Protein AF-A0A3A0UXB3-F1 (afdb_monomer_lite)

InterPro domains:
  IPR013538 Activator of Hsp90 ATPase homologue 1/2-like, C-terminal [PF08327] (15-57)
  IPR023393 START-like domain superfamily [G3DSA:3.30.530.20] (6-66)

Foldseek 3Di:
DDDDDDDDDDDDDDPDDPVVVVCCVAPQVRVCCPPVEHPVFWPDWDWPPDVVTDTDTWGADPNDTD

Organism: Staphylococcus gallinarum (NCBI:txid1293)

Secondary structure (DSSP, 8-state):
-PPPPPP-------SS-HHHHHHHHH-HHHHTTTSSS-TTTEEEEEE--STT--EEEEEEETTEE-

pLDDT: mean 95.98, std 4.73, range [67.94, 98.38]

Structure (mmCIF, N/CA/C/O backbone):
data_AF-A0A3A0UXB3-F1
#
_entry.id   AF-A0A3A0UXB3-F1
#
loop_
_atom_site.group_PDB
_atom_site.id
_atom_site.type_symbol
_atom_site.label_atom_id
_atom_site.label_alt_id
_atom_site.label_comp_id
_atom_site.label_asym_id
_atom_site.label_entity_id
_atom_site.label_seq_id
_atom_site.p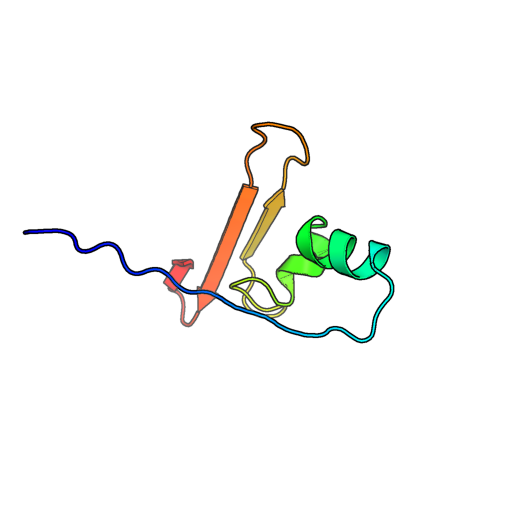dbx_PDB_ins_code
_atom_site.Cartn_x
_atom_site.Cartn_y
_atom_site.Cartn_z
_atom_site.occupancy
_atom_site.B_iso_or_equiv
_atom_site.auth_seq_id
_atom_site.auth_comp_id
_atom_site.auth_asym_id
_atom_site.auth_atom_id
_atom_site.pdbx_PDB_model_num
ATOM 1 N N . MET A 1 1 ? 6.004 -18.494 26.506 1.00 67.94 1 MET A N 1
ATOM 2 C CA . MET A 1 1 ? 5.422 -18.497 25.153 1.00 67.94 1 MET A CA 1
ATOM 3 C C . MET A 1 1 ? 6.609 -18.405 24.219 1.00 67.94 1 MET A C 1
ATOM 5 O O . MET A 1 1 ? 7.293 -17.390 24.257 1.00 67.94 1 MET A O 1
ATOM 9 N N . GLU A 1 2 ? 6.964 -19.500 23.554 1.00 78.38 2 GLU A N 1
ATOM 10 C CA . GLU A 1 2 ? 7.983 -19.462 22.501 1.00 78.38 2 GLU A CA 1
ATOM 11 C C . GLU A 1 2 ? 7.311 -18.953 21.231 1.00 78.38 2 GLU A C 1
ATOM 13 O O . GLU A 1 2 ? 6.198 -19.365 20.910 1.00 78.38 2 GLU A O 1
ATOM 18 N N . TRP A 1 3 ? 7.957 -18.006 20.562 1.00 83.81 3 TRP A N 1
ATOM 19 C CA . TRP A 1 3 ? 7.496 -17.475 19.290 1.00 83.81 3 TRP A CA 1
ATOM 20 C C . TRP A 1 3 ? 8.224 -18.231 18.188 1.00 83.81 3 TRP A C 1
ATOM 22 O O . TRP A 1 3 ? 9.454 -18.254 18.169 1.00 83.81 3 TRP A O 1
ATOM 32 N N . GLU A 1 4 ? 7.473 -18.852 17.288 1.00 89.88 4 GLU A N 1
ATOM 33 C CA . GLU A 1 4 ? 8.023 -19.452 16.079 1.00 89.88 4 GLU A CA 1
ATOM 34 C C . GLU A 1 4 ? 7.930 -18.443 14.933 1.00 89.88 4 GLU A C 1
ATOM 36 O O . GLU A 1 4 ? 6.913 -17.767 14.759 1.00 89.88 4 GLU A O 1
ATOM 41 N N . ILE A 1 5 ? 9.005 -18.321 14.155 1.00 91.62 5 ILE A N 1
ATOM 42 C CA . ILE A 1 5 ? 9.003 -17.500 12.946 1.00 91.62 5 ILE A CA 1
ATOM 43 C C . ILE A 1 5 ? 8.395 -18.331 11.820 1.00 91.62 5 ILE A C 1
ATOM 45 O O . ILE A 1 5 ? 8.968 -19.339 11.411 1.00 91.62 5 ILE A O 1
ATOM 49 N N . VAL A 1 6 ? 7.270 -17.866 11.281 1.00 93.06 6 VAL A N 1
ATOM 50 C CA . VAL A 1 6 ? 6.657 -18.434 10.078 1.00 93.06 6 VAL A CA 1
ATOM 51 C C . VAL A 1 6 ? 6.975 -17.526 8.895 1.00 93.06 6 VAL A C 1
ATOM 53 O O . VAL A 1 6 ? 6.610 -16.352 8.898 1.00 93.06 6 VAL A O 1
ATOM 56 N N . ASN A 1 7 ? 7.652 -18.067 7.882 1.00 94.69 7 ASN A N 1
ATOM 57 C CA . ASN A 1 7 ? 7.931 -17.355 6.635 1.00 94.69 7 ASN A CA 1
ATOM 58 C C . ASN A 1 7 ? 6.890 -17.729 5.576 1.00 94.69 7 ASN A C 1
ATOM 60 O O . ASN A 1 7 ? 6.556 -18.905 5.422 1.00 94.69 7 ASN A O 1
ATOM 64 N N . LEU A 1 8 ? 6.400 -16.730 4.841 1.00 94.38 8 LEU A N 1
ATOM 65 C CA . LEU A 1 8 ? 5.486 -16.905 3.718 1.00 94.38 8 LEU A CA 1
ATOM 66 C C . LEU A 1 8 ? 6.104 -16.289 2.462 1.00 94.38 8 LEU A C 1
ATOM 68 O O . LEU A 1 8 ? 6.244 -15.071 2.373 1.00 94.38 8 LEU A O 1
ATOM 72 N N . ASP A 1 9 ? 6.404 -17.134 1.480 1.00 96.31 9 ASP A N 1
ATOM 73 C CA . ASP A 1 9 ? 6.844 -16.709 0.154 1.00 96.31 9 ASP A CA 1
ATOM 74 C C . ASP A 1 9 ? 5.655 -16.699 -0.812 1.00 96.31 9 ASP A C 1
ATOM 76 O O . ASP A 1 9 ? 4.977 -17.711 -1.005 1.00 96.31 9 ASP A O 1
ATOM 80 N N . MET A 1 10 ? 5.401 -15.554 -1.448 1.00 95.81 10 MET A N 1
ATOM 81 C CA . MET A 1 10 ? 4.325 -15.395 -2.428 1.00 95.81 10 MET A CA 1
ATOM 82 C C . MET A 1 10 ? 4.868 -14.924 -3.773 1.00 95.81 10 MET A C 1
ATOM 84 O O . MET A 1 10 ? 5.669 -13.999 -3.858 1.00 95.81 10 MET A O 1
ATOM 88 N N . THR A 1 11 ? 4.371 -15.529 -4.850 1.00 96.88 11 THR A N 1
ATOM 89 C CA . THR A 1 11 ? 4.575 -15.061 -6.224 1.00 96.88 11 THR A CA 1
ATOM 90 C C . THR A 1 11 ? 3.218 -14.932 -6.897 1.00 96.88 11 THR A C 1
ATOM 92 O O . THR A 1 11 ? 2.462 -15.898 -6.957 1.00 96.88 11 THR A O 1
ATOM 95 N N . PHE A 1 12 ? 2.916 -13.753 -7.434 1.00 93.75 12 PHE A N 1
ATOM 96 C CA . PHE A 1 12 ? 1.711 -13.509 -8.222 1.00 93.75 12 PHE A CA 1
ATOM 97 C C . PHE A 1 12 ? 2.071 -12.749 -9.499 1.00 93.75 12 PHE A C 1
ATOM 99 O O . PHE A 1 12 ? 3.023 -11.970 -9.527 1.00 93.75 12 PHE A O 1
ATOM 106 N N . LYS A 1 13 ? 1.339 -13.021 -10.581 1.00 96.81 13 LYS A N 1
ATOM 107 C CA . LYS A 1 13 ? 1.530 -12.367 -11.880 1.00 96.81 13 LYS A CA 1
ATOM 108 C C . LYS A 1 13 ? 0.421 -11.349 -12.084 1.00 96.81 13 LYS A C 1
ATOM 110 O O . LYS A 1 13 ? -0.744 -11.675 -11.881 1.00 96.81 13 LYS A O 1
ATOM 115 N N . VAL A 1 14 ? 0.793 -10.151 -12.515 1.00 96.38 14 VAL A N 1
ATOM 116 C CA . VAL A 1 14 ? -0.144 -9.077 -12.847 1.00 96.38 14 VAL A CA 1
ATOM 117 C C . VAL A 1 14 ? 0.044 -8.728 -14.312 1.00 96.38 14 VAL A C 1
ATOM 119 O O . VAL A 1 14 ? 1.165 -8.472 -14.745 1.00 96.38 14 VAL A O 1
ATOM 122 N N . ASP A 1 15 ? -1.050 -8.733 -15.066 1.00 98.00 15 ASP A N 1
ATOM 123 C CA . ASP A 1 15 ? -1.066 -8.296 -16.461 1.00 98.00 15 ASP A CA 1
ATOM 124 C C . ASP A 1 15 ? -1.216 -6.768 -16.525 1.00 98.00 15 ASP A C 1
ATOM 126 O O . ASP A 1 15 ? -2.284 -6.231 -16.811 1.00 98.00 15 ASP A O 1
ATOM 130 N N . ALA A 1 16 ? -0.159 -6.060 -16.123 1.00 97.69 16 ALA A N 1
ATOM 131 C CA . ALA A 1 16 ? -0.099 -4.602 -16.130 1.00 97.69 16 ALA A CA 1
ATOM 132 C C . ALA A 1 16 ? 1.356 -4.107 -16.241 1.00 97.69 16 ALA A C 1
ATOM 134 O O . ALA A 1 16 ? 2.280 -4.820 -15.835 1.00 97.69 16 ALA A O 1
ATOM 135 N N . PRO A 1 17 ? 1.584 -2.877 -16.741 1.00 98.38 17 PRO A N 1
ATOM 136 C CA . PRO A 1 17 ? 2.896 -2.235 -16.692 1.00 98.38 17 PRO A CA 1
ATOM 137 C C . PRO A 1 17 ? 3.436 -2.120 -15.261 1.00 98.38 17 PRO A C 1
ATOM 139 O O . PRO A 1 17 ? 2.673 -1.919 -14.311 1.00 98.38 17 PRO A O 1
ATOM 142 N N . VAL A 1 18 ? 4.761 -2.196 -15.103 1.00 97.81 18 VAL A N 1
ATOM 143 C CA . VAL A 1 18 ? 5.411 -2.197 -13.780 1.00 97.81 18 VAL A CA 1
ATOM 144 C C . VAL A 1 18 ? 5.148 -0.901 -13.010 1.00 97.81 18 VAL A C 1
ATOM 146 O O . VAL A 1 18 ? 4.991 -0.923 -11.790 1.00 97.81 18 VAL A O 1
ATOM 149 N N . GLU A 1 19 ? 5.032 0.221 -13.718 1.00 98.25 19 GLU A N 1
ATOM 150 C CA . GLU A 1 19 ? 4.746 1.532 -13.145 1.00 98.25 19 GLU A CA 1
ATOM 151 C C . GLU A 1 19 ? 3.356 1.570 -12.504 1.00 98.25 19 GLU A C 1
ATOM 153 O O . GLU A 1 19 ? 3.187 2.140 -11.427 1.00 98.25 19 GLU A O 1
ATOM 158 N N . GLU A 1 20 ? 2.364 0.927 -13.122 1.00 98.19 20 GLU A N 1
ATOM 159 C CA . GLU A 1 20 ? 1.001 0.869 -12.589 1.00 98.19 20 GLU A CA 1
ATOM 160 C C . GLU A 1 20 ? 0.909 -0.066 -11.388 1.00 98.19 20 GLU A C 1
ATOM 162 O O . GLU A 1 20 ? 0.284 0.286 -10.386 1.00 98.19 20 GLU A O 1
ATOM 167 N N . VAL A 1 21 ? 1.613 -1.203 -11.427 1.00 97.69 21 VAL A N 1
ATOM 168 C CA . VAL A 1 21 ? 1.744 -2.074 -10.251 1.00 97.69 21 VAL A CA 1
ATOM 169 C C . VAL A 1 21 ? 2.370 -1.284 -9.103 1.00 97.69 21 VAL A C 1
ATOM 171 O O . VAL A 1 21 ? 1.800 -1.220 -8.018 1.00 97.69 21 VAL A O 1
ATOM 174 N N . PHE A 1 22 ? 3.485 -0.592 -9.335 1.00 97.38 22 PHE A N 1
ATOM 175 C CA . PHE A 1 22 ? 4.139 0.214 -8.305 1.00 97.38 22 PHE A CA 1
ATOM 176 C C . PHE A 1 22 ? 3.228 1.314 -7.739 1.00 97.38 22 PHE A C 1
ATOM 178 O O . PHE A 1 22 ? 3.168 1.524 -6.523 1.00 97.38 22 PHE A O 1
ATOM 185 N N . ARG A 1 23 ? 2.465 2.004 -8.595 1.00 98.12 23 ARG A N 1
ATOM 186 C CA . ARG A 1 23 ? 1.469 2.996 -8.162 1.00 98.12 23 ARG A CA 1
ATOM 187 C C . ARG A 1 23 ? 0.377 2.371 -7.301 1.00 98.12 23 ARG A C 1
ATOM 189 O O . ARG A 1 23 ? 0.003 2.982 -6.300 1.00 98.12 23 ARG A O 1
ATOM 196 N N 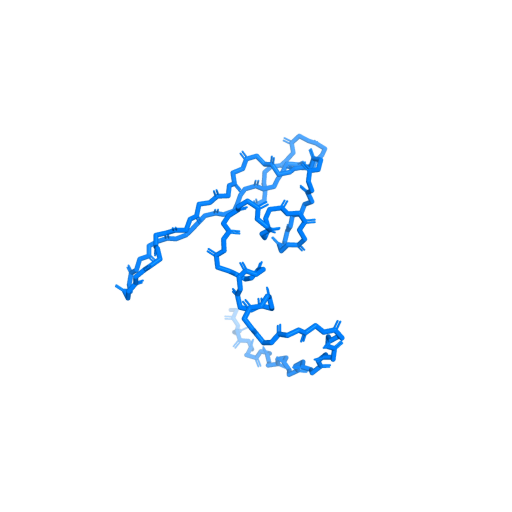. ALA A 1 24 ? -0.101 1.178 -7.651 1.00 97.75 24 ALA A N 1
ATOM 197 C CA . ALA A 1 24 ? -1.134 0.468 -6.900 1.00 97.75 24 ALA A CA 1
ATOM 198 C C . ALA A 1 24 ? -0.709 0.133 -5.465 1.00 97.75 24 ALA A C 1
ATOM 200 O O . ALA A 1 24 ? -1.579 0.053 -4.604 1.00 97.75 24 ALA A O 1
ATOM 201 N N . TRP A 1 25 ? 0.595 -0.003 -5.203 1.00 96.62 25 TRP A N 1
ATOM 202 C CA . TRP A 1 25 ? 1.161 -0.228 -3.867 1.00 96.62 25 TRP A CA 1
ATOM 203 C C . TRP A 1 25 ? 1.530 1.056 -3.111 1.00 96.62 25 TRP A C 1
ATOM 205 O O . TRP A 1 25 ? 1.650 1.034 -1.892 1.00 96.62 25 TRP A O 1
ATOM 215 N N . THR A 1 26 ? 1.726 2.183 -3.799 1.00 97.12 26 THR A N 1
ATOM 216 C CA . THR A 1 26 ? 2.294 3.401 -3.184 1.00 97.12 26 THR A CA 1
ATOM 217 C C . THR A 1 26 ? 1.307 4.557 -3.067 1.00 97.12 26 THR A C 1
ATOM 219 O O . THR A 1 26 ? 1.480 5.428 -2.212 1.00 97.12 26 THR A O 1
ATOM 222 N N . LYS A 1 27 ? 0.256 4.600 -3.894 1.00 98.12 27 LYS A N 1
ATOM 223 C CA . LYS A 1 27 ? -0.749 5.671 -3.872 1.00 98.12 27 LYS A CA 1
ATOM 224 C C . LYS A 1 27 ? -1.914 5.296 -2.952 1.00 98.12 27 LYS A C 1
ATOM 226 O O . LYS A 1 27 ? -2.635 4.353 -3.282 1.00 98.12 27 LYS A O 1
ATOM 231 N N . PRO A 1 28 ? -2.196 6.077 -1.887 1.00 97.94 28 PRO A N 1
ATOM 232 C CA . PRO A 1 28 ? -3.320 5.795 -0.994 1.00 97.94 28 PRO A CA 1
ATOM 233 C C . PRO A 1 28 ? -4.670 5.696 -1.694 1.00 97.94 28 PRO A C 1
ATOM 235 O O . PRO A 1 28 ? -5.479 4.851 -1.341 1.00 97.94 28 PRO A O 1
ATOM 238 N N . SER A 1 29 ? -4.895 6.494 -2.741 1.00 97.62 29 SER A N 1
ATOM 239 C CA . SER A 1 29 ? -6.129 6.440 -3.534 1.00 97.62 29 SER A CA 1
ATOM 240 C C . SER A 1 29 ? -6.338 5.114 -4.276 1.00 97.62 29 SER A C 1
ATOM 242 O O . SER A 1 29 ? -7.465 4.821 -4.664 1.00 97.62 29 SER A O 1
ATOM 244 N N . LEU A 1 30 ? -5.271 4.341 -4.510 1.00 98.00 30 LEU A N 1
ATOM 245 C CA . LEU A 1 30 ? -5.323 3.048 -5.193 1.00 98.00 30 LEU A CA 1
ATOM 246 C C . LEU A 1 30 ? -5.312 1.894 -4.191 1.00 98.00 30 LEU A C 1
ATOM 248 O O . LEU A 1 30 ? -6.211 1.059 -4.230 1.00 98.00 30 LEU A O 1
ATOM 252 N N . PHE A 1 31 ? -4.347 1.852 -3.264 1.00 97.56 31 PHE A N 1
ATOM 253 C CA . PHE A 1 31 ? -4.252 0.709 -2.349 1.00 97.56 31 PHE A CA 1
ATOM 254 C C . PHE A 1 31 ? -5.436 0.609 -1.388 1.00 97.56 31 PHE A C 1
ATOM 256 O O . PHE A 1 31 ? -5.771 -0.496 -0.967 1.00 97.56 31 PHE A O 1
ATOM 263 N N . LYS A 1 32 ? -6.140 1.720 -1.109 1.00 98.00 32 LYS A N 1
ATOM 264 C CA . LYS A 1 32 ? -7.359 1.705 -0.285 1.00 98.00 32 LYS A CA 1
ATOM 265 C C . LYS A 1 32 ? -8.498 0.851 -0.849 1.00 98.00 32 LYS A C 1
ATOM 267 O O . LYS A 1 32 ? -9.524 0.710 -0.200 1.00 98.00 32 LYS A O 1
ATOM 272 N N . GLN A 1 33 ? -8.358 0.355 -2.075 1.00 97.81 33 GLN A N 1
ATOM 273 C CA . GLN A 1 33 ? -9.362 -0.466 -2.740 1.00 97.81 33 GLN A CA 1
ATOM 274 C C . GLN A 1 33 ? -9.081 -1.969 -2.596 1.00 97.81 33 GLN A C 1
ATOM 276 O O . GLN A 1 33 ? -9.963 -2.764 -2.908 1.00 97.81 33 GLN A O 1
ATOM 281 N N . TRP A 1 34 ? -7.877 -2.376 -2.163 1.00 96.06 34 TRP A N 1
ATOM 282 C CA . TRP A 1 34 ? -7.477 -3.790 -2.218 1.00 96.06 34 TRP A CA 1
ATOM 283 C C . TRP A 1 34 ? -6.442 -4.244 -1.171 1.00 96.06 34 TRP A C 1
ATOM 285 O O . TRP A 1 34 ? -6.388 -5.432 -0.849 1.00 96.06 34 TRP A O 1
ATOM 295 N N . PHE A 1 35 ? -5.596 -3.354 -0.641 1.00 96.62 35 PHE A N 1
ATOM 296 C CA . PHE A 1 35 ? -4.507 -3.741 0.258 1.00 96.62 35 PHE A CA 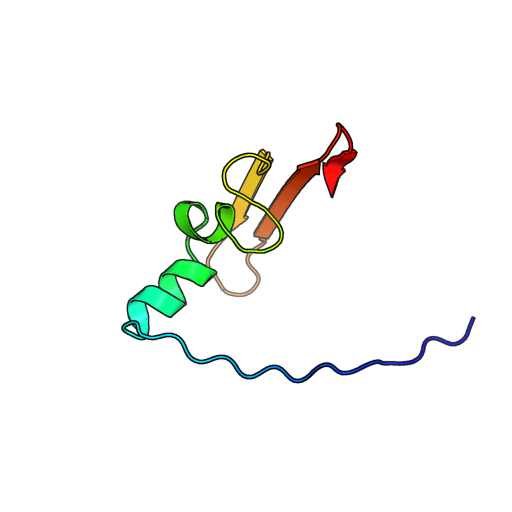1
ATOM 297 C C . PHE A 1 35 ? -4.978 -3.730 1.715 1.00 96.62 35 PHE A C 1
ATOM 299 O O . PHE A 1 35 ? -5.101 -2.672 2.327 1.00 96.62 35 PHE A O 1
ATOM 306 N N . MET A 1 36 ? -5.260 -4.922 2.256 1.00 95.25 36 MET A N 1
ATOM 307 C CA . MET A 1 36 ? -5.749 -5.160 3.632 1.00 95.25 36 MET A CA 1
ATOM 308 C C . MET A 1 36 ? -7.122 -4.537 3.960 1.00 95.25 36 MET A C 1
ATOM 310 O O . MET A 1 36 ? -7.626 -4.681 5.069 1.00 95.25 36 MET A O 1
ATOM 314 N N . THR A 1 37 ? -7.756 -3.896 2.985 1.00 97.81 37 THR A N 1
ATOM 315 C CA . THR A 1 37 ? -8.999 -3.126 3.094 1.00 97.81 37 THR A CA 1
ATOM 316 C C . THR A 1 37 ? -9.749 -3.200 1.760 1.00 97.81 37 THR A C 1
ATOM 318 O O . THR A 1 37 ? -9.226 -3.740 0.781 1.00 97.81 37 THR A O 1
ATOM 321 N N . THR A 1 38 ? -10.966 -2.667 1.704 1.00 97.44 38 THR A N 1
ATOM 322 C CA . THR A 1 38 ? -11.743 -2.531 0.463 1.00 97.44 38 THR A CA 1
ATOM 323 C C . THR A 1 38 ? -12.207 -1.093 0.290 1.00 97.44 38 THR A C 1
ATOM 325 O O . THR A 1 38 ? -12.229 -0.329 1.252 1.00 97.44 38 THR A O 1
ATOM 328 N N . GLU A 1 39 ? -12.632 -0.721 -0.918 1.00 96.44 39 GLU A N 1
ATOM 329 C CA . GLU A 1 39 ? -13.145 0.632 -1.164 1.00 96.44 39 GLU A CA 1
ATOM 330 C C . GLU A 1 39 ? -14.322 0.997 -0.242 1.00 96.44 39 GLU A C 1
ATOM 332 O O . GLU A 1 39 ? -14.411 2.139 0.208 1.00 96.44 39 GLU A O 1
ATOM 337 N N . GLU A 1 40 ? -15.180 0.023 0.071 1.00 97.38 40 GLU A N 1
ATOM 338 C CA . GLU A 1 40 ? -16.368 0.199 0.910 1.00 97.38 40 GLU A CA 1
ATOM 339 C C . GLU A 1 40 ? -16.030 0.316 2.403 1.00 97.38 40 GLU A C 1
ATOM 341 O O . GLU A 1 40 ? -16.629 1.122 3.113 1.00 97.38 40 GLU A O 1
ATOM 346 N N . THR A 1 41 ? -15.064 -0.471 2.884 1.00 98.00 41 THR A N 1
ATOM 347 C CA . THR A 1 41 ? -14.762 -0.605 4.322 1.00 98.00 41 THR A CA 1
ATOM 348 C C . THR A 1 41 ? -13.577 0.242 4.788 1.00 98.00 41 THR A C 1
ATOM 350 O O . THR A 1 41 ? -13.351 0.388 5.992 1.00 98.00 41 THR A O 1
ATOM 353 N N . ASN A 1 42 ? -12.824 0.841 3.861 1.00 98.25 42 ASN A N 1
ATOM 354 C CA . ASN A 1 42 ? -11.672 1.666 4.196 1.00 98.25 42 ASN A CA 1
ATOM 355 C C . ASN A 1 42 ? -12.076 2.960 4.913 1.00 98.25 42 ASN A C 1
ATOM 357 O O . ASN A 1 42 ? -12.766 3.814 4.350 1.00 98.25 42 ASN A O 1
ATOM 361 N N . LYS A 1 43 ? -11.540 3.166 6.118 1.00 97.88 43 LYS A N 1
ATOM 362 C CA . LYS A 1 43 ? -11.680 4.417 6.874 1.00 97.88 43 LYS A CA 1
ATOM 363 C C . LYS A 1 43 ? -10.474 5.333 6.682 1.00 97.88 43 LYS A C 1
ATOM 365 O O . LYS A 1 43 ? -10.645 6.537 6.491 1.00 97.88 43 LYS A O 1
ATOM 370 N N . VAL A 1 44 ? -9.260 4.782 6.739 1.00 98.12 44 VAL A N 1
ATOM 371 C CA . VAL A 1 44 ? -8.010 5.540 6.573 1.00 98.12 44 VAL A CA 1
ATOM 372 C C . VAL A 1 44 ? -7.078 4.833 5.599 1.00 98.12 44 VAL A C 1
ATOM 374 O O . VAL A 1 44 ? -6.937 3.614 5.625 1.00 98.12 44 VAL A O 1
ATOM 377 N N . ALA A 1 45 ? -6.428 5.626 4.750 1.00 98.12 45 ALA A N 1
ATOM 378 C CA . ALA A 1 45 ? -5.323 5.218 3.898 1.00 98.12 45 ALA A CA 1
ATOM 379 C C . ALA A 1 45 ? -4.360 6.404 3.759 1.00 98.12 45 ALA A C 1
ATOM 381 O O . ALA A 1 45 ? -4.696 7.420 3.142 1.00 98.12 45 ALA A O 1
ATOM 382 N N . LYS A 1 46 ? -3.171 6.299 4.350 1.00 98.06 46 LYS A N 1
ATOM 383 C CA . LYS A 1 46 ? -2.112 7.316 4.297 1.00 98.06 46 LYS A CA 1
ATOM 384 C C . LYS A 1 46 ? -0.785 6.656 3.971 1.00 98.06 46 LYS A C 1
ATOM 386 O O . LYS A 1 46 ? -0.539 5.524 4.372 1.00 98.06 46 LYS A O 1
ATOM 391 N N . ASN A 1 47 ? 0.065 7.383 3.258 1.00 97.88 47 ASN A N 1
ATOM 392 C CA . ASN A 1 47 ? 1.420 6.947 2.958 1.00 97.88 47 ASN A CA 1
ATOM 393 C C . ASN A 1 47 ? 2.325 8.170 2.791 1.00 97.88 47 ASN A C 1
ATOM 395 O O . ASN A 1 47 ? 2.160 8.931 1.830 1.00 97.88 47 ASN A O 1
ATOM 399 N N . GLN A 1 48 ? 3.255 8.370 3.718 1.00 98.19 48 GLN A N 1
ATOM 400 C CA . GLN A 1 48 ? 4.338 9.332 3.579 1.00 98.19 48 GLN A CA 1
ATOM 401 C C . GLN A 1 48 ? 5.429 8.684 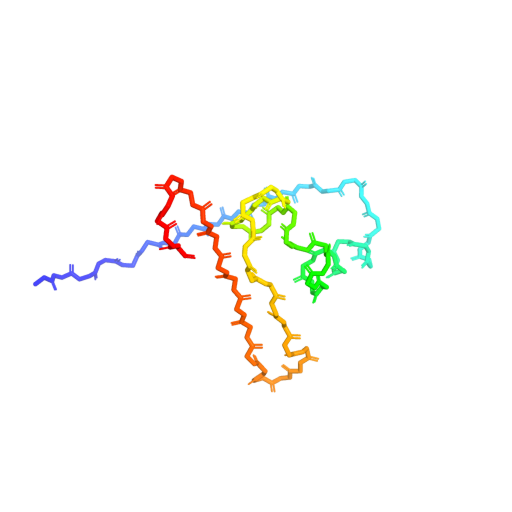2.731 1.00 98.19 48 GLN A C 1
ATOM 403 O O . GLN A 1 48 ? 6.221 7.873 3.196 1.00 98.19 48 GLN A O 1
ATOM 408 N N . PHE A 1 49 ? 5.418 9.005 1.441 1.00 96.31 49 PHE A N 1
ATOM 409 C CA . PHE A 1 49 ? 6.181 8.261 0.448 1.00 96.31 49 PHE A CA 1
ATOM 410 C C . PHE A 1 49 ? 7.651 8.701 0.368 1.00 96.31 49 PHE A C 1
ATOM 412 O O . PHE A 1 49 ? 8.095 9.286 -0.621 1.00 96.31 49 PHE A O 1
ATOM 419 N N . GLU A 1 50 ? 8.400 8.412 1.427 1.00 96.94 50 GLU A N 1
ATOM 420 C CA . GLU A 1 50 ? 9.838 8.642 1.545 1.00 96.94 50 GLU A CA 1
ATOM 421 C C . GLU A 1 50 ? 10.496 7.599 2.459 1.00 96.94 50 GLU A C 1
ATOM 423 O O . GLU A 1 50 ? 9.829 6.782 3.095 1.00 96.94 50 GLU A O 1
ATOM 428 N N . ILE A 1 51 ? 11.829 7.590 2.506 1.00 96.81 51 ILE A N 1
ATOM 429 C CA . ILE A 1 51 ? 12.574 6.653 3.352 1.00 96.81 51 ILE A CA 1
ATOM 430 C C . ILE A 1 51 ? 12.270 6.957 4.823 1.00 96.81 51 ILE A C 1
ATOM 432 O O . ILE A 1 51 ? 12.438 8.092 5.261 1.00 96.81 51 ILE A O 1
ATOM 436 N N . ASN A 1 52 ? 11.883 5.924 5.576 1.00 97.31 52 ASN A N 1
ATOM 437 C CA . ASN A 1 52 ? 11.399 6.016 6.960 1.00 97.31 52 ASN A CA 1
ATOM 438 C C . ASN A 1 52 ? 10.087 6.806 7.128 1.00 97.31 52 ASN A C 1
ATOM 440 O O . ASN A 1 52 ? 9.781 7.218 8.243 1.00 97.31 52 ASN A O 1
ATOM 444 N N . GLY A 1 53 ? 9.332 7.039 6.051 1.00 97.44 53 GLY A N 1
ATOM 445 C CA . GLY A 1 53 ? 8.008 7.643 6.141 1.00 97.44 53 GLY A CA 1
ATOM 446 C C . GLY A 1 53 ? 6.973 6.686 6.737 1.00 97.44 53 GLY A C 1
ATOM 447 O O . GLY A 1 53 ? 7.020 5.473 6.510 1.00 97.44 53 GLY A O 1
ATOM 448 N N . ASP A 1 54 ? 6.024 7.248 7.481 1.00 97.81 54 ASP A N 1
ATOM 449 C CA . ASP A 1 54 ? 4.932 6.497 8.094 1.00 97.81 54 ASP A CA 1
ATOM 450 C C . ASP A 1 54 ? 3.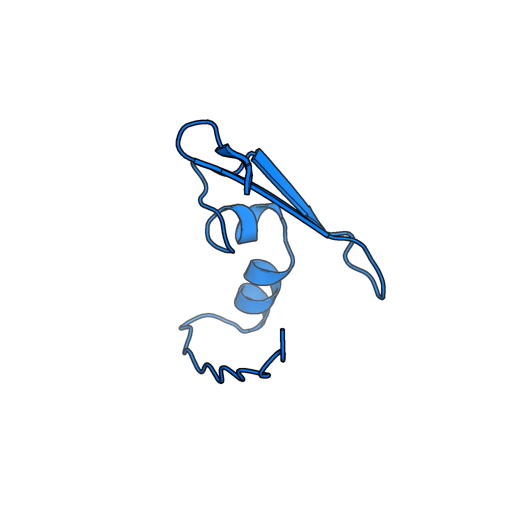794 6.212 7.098 1.00 97.81 54 ASP A C 1
ATOM 452 O O . ASP A 1 54 ? 3.499 6.993 6.185 1.00 97.81 54 ASP A O 1
ATOM 456 N N . TRP A 1 55 ? 3.089 5.102 7.305 1.00 97.38 55 TRP A N 1
ATOM 457 C CA . TRP A 1 55 ? 1.874 4.753 6.570 1.00 97.38 55 TRP A CA 1
ATOM 458 C C . TRP A 1 55 ? 0.819 4.188 7.523 1.00 97.38 55 TRP A C 1
ATOM 460 O O . TRP A 1 55 ? 1.138 3.677 8.593 1.00 97.38 55 TRP A O 1
ATOM 470 N N . GLU A 1 56 ? -0.452 4.307 7.144 1.00 97.75 56 GLU A N 1
ATOM 471 C CA . GLU A 1 56 ? -1.577 3.858 7.968 1.00 97.75 56 GLU A CA 1
ATOM 472 C C . GLU A 1 56 ? -2.719 3.377 7.076 1.00 97.75 56 GLU A C 1
ATOM 474 O O . GLU A 1 56 ? -3.106 4.058 6.119 1.00 97.75 56 GLU A O 1
ATOM 479 N N . ILE A 1 57 ? -3.272 2.216 7.419 1.00 98.12 57 ILE A N 1
ATOM 480 C CA . ILE A 1 57 ? -4.524 1.697 6.876 1.00 98.12 57 ILE A CA 1
ATOM 481 C C . ILE A 1 57 ? -5.403 1.352 8.068 1.00 98.12 57 ILE A C 1
ATOM 483 O O . ILE A 1 57 ? -4.955 0.626 8.945 1.00 98.12 57 ILE A O 1
ATOM 487 N N . ILE A 1 58 ? -6.623 1.889 8.089 1.00 98.19 58 ILE A N 1
ATOM 488 C CA . ILE A 1 58 ? -7.653 1.491 9.053 1.00 98.19 58 ILE A CA 1
ATOM 489 C C . ILE A 1 58 ? -8.850 1.005 8.258 1.00 98.19 58 ILE A C 1
ATOM 491 O O . ILE A 1 58 ? -9.418 1.762 7.456 1.00 98.19 58 ILE A O 1
ATOM 495 N N . ASP A 1 59 ? -9.228 -0.241 8.493 1.00 98.31 59 ASP A N 1
ATOM 496 C CA . ASP A 1 59 ? -10.380 -0.881 7.873 1.00 98.31 59 ASP A CA 1
ATOM 497 C C . ASP A 1 59 ? -11.476 -1.111 8.917 1.00 98.31 59 ASP A C 1
ATOM 499 O O . ASP A 1 59 ? -11.199 -1.584 10.017 1.00 98.31 59 ASP A O 1
ATOM 503 N N . VAL A 1 60 ? -12.723 -0.763 8.592 1.00 98.12 60 VAL A N 1
ATOM 504 C CA . VAL A 1 60 ? -13.860 -0.939 9.507 1.00 98.12 60 VAL A CA 1
ATOM 505 C C . VAL A 1 60 ? -14.765 -2.039 8.984 1.00 98.12 60 VAL A C 1
ATOM 507 O O . VAL A 1 60 ? -15.429 -1.871 7.961 1.00 98.12 60 VAL A O 1
ATOM 510 N N . ARG A 1 61 ? -14.855 -3.146 9.721 1.00 96.25 61 ARG A N 1
ATOM 511 C CA . ARG A 1 61 ? -15.773 -4.251 9.410 1.00 96.25 61 ARG A CA 1
ATOM 512 C C . ARG A 1 61 ? -16.673 -4.506 10.599 1.00 96.25 61 ARG A C 1
ATOM 514 O O . ARG A 1 61 ? -16.189 -4.667 11.712 1.00 96.25 61 ARG A O 1
ATOM 521 N N . GLU A 1 62 ? -17.984 -4.500 10.365 1.00 95.75 62 GLU A N 1
ATOM 522 C CA . GLU A 1 62 ? -18.992 -4.753 11.409 1.00 95.75 62 GLU A CA 1
ATOM 523 C C . GLU A 1 62 ? -18.829 -3.845 12.651 1.00 95.75 62 GLU A C 1
ATOM 525 O O . GLU A 1 62 ? -19.145 -4.226 13.774 1.00 95.75 62 GLU A O 1
ATOM 530 N N . GLY A 1 63 ? -18.325 -2.621 12.451 1.00 95.19 63 GLY A N 1
ATOM 531 C CA . GLY A 1 63 ? -18.064 -1.655 13.524 1.00 95.19 63 GLY A CA 1
ATOM 532 C C . GLY A 1 63 ? -16.751 -1.863 14.290 1.00 95.19 63 GLY A C 1
ATOM 533 O O . GLY A 1 63 ? -16.496 -1.117 15.234 1.00 95.19 63 GLY A O 1
ATOM 534 N N . VAL A 1 64 ? -15.917 -2.827 13.893 1.00 97.38 64 VAL A N 1
ATOM 535 C CA . VAL A 1 64 ? -14.586 -3.088 14.464 1.00 97.38 64 VAL A CA 1
ATOM 536 C C . VAL A 1 64 ? -13.503 -2.506 13.554 1.00 97.38 64 VAL A C 1
ATOM 538 O O . VAL A 1 64 ? -13.557 -2.688 12.339 1.00 97.38 64 VAL A O 1
ATOM 541 N N . GLU A 1 65 ? -12.531 -1.811 14.150 1.00 97.31 65 GLU A N 1
ATOM 542 C CA . GLU A 1 65 ? -11.349 -1.270 13.466 1.00 97.31 65 GLU A CA 1
ATOM 543 C C . GLU A 1 65 ? -10.198 -2.283 13.489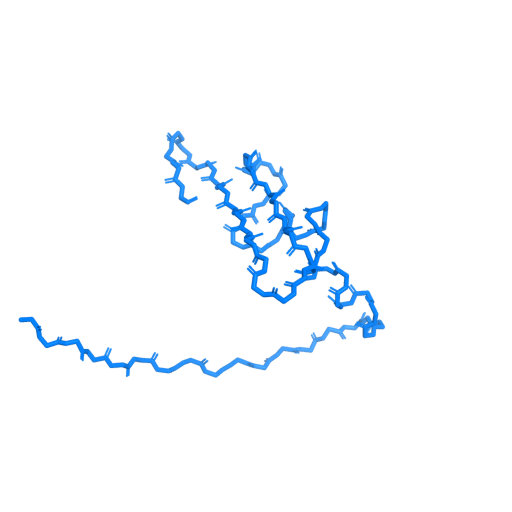 1.00 97.31 65 GLU A C 1
ATOM 545 O O . GLU A 1 65 ? -9.883 -2.840 14.545 1.00 97.31 65 GLU A O 1
ATOM 550 N N . TYR A 1 66 ? -9.591 -2.493 12.320 1.00 93.12 66 TYR A N 1
ATOM 551 C CA . TYR A 1 66 ? -8.416 -3.334 12.083 1.00 93.12 66 TYR A CA 1
ATOM 552 C C . TYR A 1 66 ? -7.265 -2.509 11.517 1.00 93.12 66 TYR A C 1
ATOM 554 O O . TYR A 1 66 ? -7.551 -1.569 10.732 1.00 93.12 66 TYR A O 1
#

Radius of gyration: 14.78 Å; chains: 1; bounding box: 32×29×42 Å

Sequence (66 aa):
MEWEIVNLDMTFKVDAPVEEVFRAWTKPSLFKQWFMTTEETNKVAKNQFEINGDWEIIDVREGVEY